Protein AF-A0A6B1I2Y1-F1 (afdb_monomer)

Structure (mmCIF, N/CA/C/O backbone):
data_AF-A0A6B1I2Y1-F1
#
_entry.id   AF-A0A6B1I2Y1-F1
#
loop_
_atom_site.group_PDB
_atom_site.id
_atom_site.type_symbol
_atom_site.label_atom_id
_atom_site.label_alt_id
_atom_site.label_comp_id
_atom_site.label_asym_id
_atom_site.label_entity_id
_atom_site.label_seq_id
_atom_site.pdbx_PDB_ins_code
_atom_site.Cartn_x
_atom_site.Cartn_y
_atom_site.Cartn_z
_atom_site.occupancy
_atom_site.B_iso_or_equiv
_atom_site.auth_seq_id
_atom_site.auth_comp_id
_atom_site.auth_asym_id
_atom_site.auth_atom_id
_atom_site.pdbx_PDB_model_num
ATOM 1 N N . MET A 1 1 ? -3.501 -15.400 37.937 1.00 49.47 1 MET A N 1
ATOM 2 C CA . MET A 1 1 ? -2.733 -14.184 37.595 1.00 49.47 1 MET A CA 1
ATOM 3 C C . MET A 1 1 ? -2.580 -14.179 36.087 1.00 49.47 1 MET A C 1
ATOM 5 O O . MET A 1 1 ? -1.888 -15.045 35.571 1.00 49.47 1 MET A O 1
ATOM 9 N N . ASN A 1 2 ? -3.294 -13.301 35.384 1.00 53.28 2 ASN A N 1
ATOM 10 C CA . ASN A 1 2 ? -3.251 -13.258 33.923 1.00 53.28 2 ASN A CA 1
ATOM 11 C C . ASN A 1 2 ? -2.002 -12.477 33.517 1.00 53.28 2 ASN A C 1
ATOM 13 O O . ASN A 1 2 ? -1.943 -11.260 33.676 1.00 53.28 2 ASN A O 1
ATOM 17 N N . THR A 1 3 ? -0.976 -13.188 33.061 1.00 65.12 3 THR A N 1
A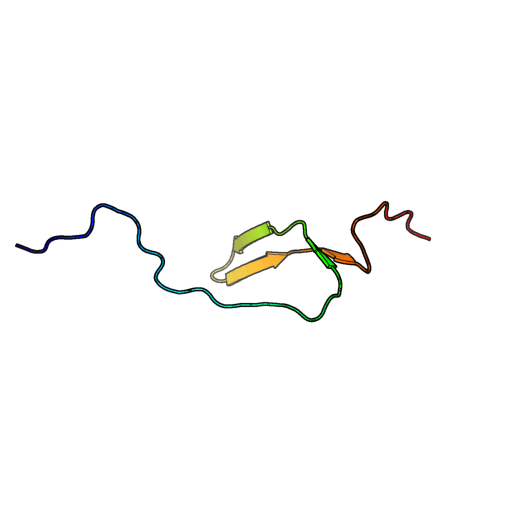TOM 18 C CA . THR A 1 3 ? 0.250 -12.597 32.527 1.00 65.12 3 THR A CA 1
ATOM 19 C C . THR A 1 3 ? -0.051 -12.061 31.134 1.00 65.12 3 THR A C 1
ATOM 21 O O . THR A 1 3 ? 0.095 -12.772 30.141 1.00 65.12 3 THR A O 1
ATOM 24 N N . HIS A 1 4 ? -0.530 -10.822 31.049 1.00 70.69 4 HIS A N 1
ATOM 25 C CA . HIS A 1 4 ? -0.560 -10.137 29.765 1.00 70.69 4 HIS A CA 1
ATOM 26 C C . HIS A 1 4 ? 0.887 -9.938 29.299 1.00 70.69 4 HIS A C 1
ATOM 28 O O . HIS A 1 4 ? 1.690 -9.397 30.066 1.00 70.69 4 HIS A O 1
ATOM 34 N N . PRO A 1 5 ? 1.252 -10.390 28.088 1.00 73.06 5 PRO A N 1
ATOM 35 C CA . PRO A 1 5 ? 2.565 -10.095 27.542 1.00 73.06 5 PRO A CA 1
ATOM 36 C C . PRO A 1 5 ? 2.711 -8.574 27.449 1.00 73.06 5 PRO A C 1
ATOM 38 O O . PRO A 1 5 ? 1.896 -7.896 26.828 1.00 73.06 5 PRO A O 1
ATOM 41 N N . THR A 1 6 ? 3.736 -8.029 28.101 1.00 85.00 6 THR A N 1
ATOM 42 C CA . THR A 1 6 ? 4.061 -6.595 28.054 1.00 85.00 6 THR A CA 1
ATOM 43 C C . THR A 1 6 ? 4.716 -6.199 26.732 1.00 85.00 6 THR A C 1
ATOM 45 O O . THR A 1 6 ? 4.777 -5.019 26.397 1.00 85.00 6 THR A O 1
ATOM 48 N N . THR A 1 7 ? 5.187 -7.181 25.961 1.00 92.25 7 THR A N 1
ATOM 49 C CA . THR A 1 7 ? 5.759 -6.981 24.631 1.00 92.25 7 THR A CA 1
ATOM 50 C C . THR A 1 7 ? 4.669 -7.096 23.565 1.00 92.25 7 THR A C 1
ATOM 52 O O . THR A 1 7 ? 4.007 -8.139 23.507 1.00 92.25 7 THR A O 1
ATOM 55 N N . PRO A 1 8 ? 4.514 -6.093 22.679 1.00 91.38 8 PRO A N 1
ATOM 56 C CA . PRO A 1 8 ? 3.618 -6.189 21.532 1.00 91.38 8 PRO A CA 1
ATOM 57 C C . PRO A 1 8 ? 3.883 -7.465 20.729 1.00 91.38 8 PRO A C 1
ATOM 59 O O . PRO A 1 8 ? 5.033 -7.789 20.433 1.00 91.38 8 PRO A O 1
ATOM 62 N N . GLN A 1 9 ? 2.820 -8.190 20.390 1.00 94.12 9 GLN A N 1
ATOM 63 C CA . GLN A 1 9 ? 2.887 -9.386 19.555 1.00 94.12 9 GLN A CA 1
ATOM 64 C C . GLN A 1 9 ? 2.258 -9.082 18.197 1.00 94.12 9 GLN A C 1
ATOM 66 O O . GLN A 1 9 ? 1.181 -8.486 18.128 1.00 94.12 9 GLN A O 1
ATOM 71 N N . ILE A 1 10 ? 2.908 -9.516 17.118 1.00 93.94 10 ILE A N 1
ATOM 72 C CA . ILE A 1 10 ? 2.281 -9.537 15.796 1.00 93.94 10 ILE A CA 1
ATOM 73 C C . ILE A 1 10 ? 1.252 -10.668 15.807 1.00 93.94 10 ILE A C 1
ATOM 75 O O . ILE A 1 10 ? 1.612 -11.827 15.989 1.00 93.94 10 ILE A O 1
ATOM 79 N N . LEU A 1 11 ? -0.023 -10.330 15.627 1.00 95.12 11 LEU A N 1
ATOM 80 C CA . LEU A 1 11 ? -1.111 -11.314 15.627 1.00 95.12 11 LEU A CA 1
ATOM 81 C C . LEU A 1 11 ? -1.288 -11.980 14.258 1.00 95.12 11 LEU A C 1
ATOM 83 O O . LEU A 1 11 ? -1.591 -13.166 14.177 1.00 95.12 11 LEU A O 1
ATOM 87 N N . SER A 1 12 ? -1.102 -11.213 13.183 1.00 95.44 12 SER A N 1
ATOM 88 C CA . SER A 1 12 ? -1.279 -11.672 11.807 1.00 95.44 12 SER A CA 1
ATOM 89 C C . SER A 1 12 ? -0.578 -10.738 10.827 1.00 95.44 12 SER A C 1
ATOM 91 O O . SER A 1 12 ? -0.430 -9.544 11.089 1.00 95.44 12 SER A O 1
ATOM 93 N N . VAL A 1 13 ? -0.207 -11.277 9.668 1.00 95.56 13 VAL A N 1
ATOM 94 C CA . VAL A 1 13 ? 0.253 -10.514 8.505 1.00 95.56 13 VAL A CA 1
ATOM 95 C C . VAL A 1 13 ? -0.489 -11.053 7.292 1.00 95.56 13 VAL A C 1
ATOM 97 O O . VAL A 1 13 ? -0.478 -12.257 7.049 1.00 95.56 13 VAL A O 1
ATOM 100 N N . GLU A 1 14 ? -1.125 -10.166 6.536 1.00 95.06 14 GLU A N 1
ATOM 101 C CA . GLU A 1 14 ? -1.822 -10.507 5.300 1.00 95.06 14 GLU A CA 1
ATOM 102 C C . GLU A 1 14 ? -1.293 -9.633 4.166 1.00 95.06 14 GLU A C 1
ATOM 104 O O . GLU A 1 14 ? -1.095 -8.425 4.321 1.00 95.06 14 GLU A O 1
ATOM 109 N N . LYS A 1 15 ? -1.052 -10.252 3.012 1.00 95.12 15 LYS A N 1
ATOM 110 C CA . LYS A 1 15 ? -0.685 -9.536 1.798 1.00 95.12 15 LYS A CA 1
ATOM 111 C C . LYS A 1 15 ? -1.959 -9.028 1.124 1.00 95.12 15 LYS A C 1
ATOM 113 O O . LYS A 1 15 ? -2.770 -9.825 0.672 1.00 95.12 15 LYS A O 1
ATOM 118 N N . ILE A 1 16 ? -2.083 -7.711 1.000 1.00 94.75 16 ILE A N 1
ATOM 119 C CA . ILE A 1 16 ? -3.259 -7.066 0.393 1.00 94.75 16 ILE A CA 1
ATOM 120 C C . ILE A 1 16 ? -3.094 -6.760 -1.104 1.00 94.75 16 ILE A C 1
ATOM 122 O O . ILE A 1 16 ? -4.085 -6.487 -1.779 1.00 94.75 16 ILE A O 1
ATOM 126 N N . TRP A 1 17 ? -1.862 -6.787 -1.631 1.00 95.62 17 TRP A N 1
ATOM 127 C CA . TRP A 1 17 ? -1.579 -6.504 -3.041 1.00 95.62 17 TRP A CA 1
ATOM 128 C C . TRP A 1 17 ? -0.198 -7.008 -3.494 1.00 95.62 17 TRP A C 1
ATOM 130 O O . TRP A 1 17 ? 0.782 -6.857 -2.764 1.00 95.62 17 TRP A O 1
ATOM 140 N N . ASP A 1 18 ? -0.114 -7.571 -4.705 1.00 94.81 18 ASP A N 1
ATOM 141 C CA . ASP A 1 18 ? 1.138 -7.960 -5.384 1.00 94.81 18 ASP A CA 1
ATOM 142 C C . ASP A 1 18 ? 1.036 -8.029 -6.919 1.00 94.81 18 ASP A C 1
ATOM 144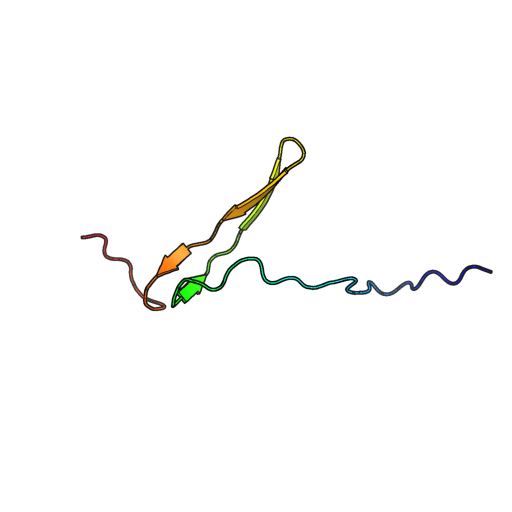 O O . ASP A 1 18 ? 1.814 -8.727 -7.568 1.00 94.81 18 ASP A O 1
ATOM 148 N N . ARG A 1 19 ? 0.079 -7.316 -7.522 1.00 95.25 19 ARG A N 1
ATOM 149 C CA . ARG A 1 19 ? -0.139 -7.384 -8.978 1.00 95.25 19 ARG A CA 1
ATOM 150 C C . ARG A 1 19 ? 0.811 -6.489 -9.775 1.00 95.25 19 ARG A C 1
ATOM 152 O O . ARG A 1 19 ? 1.104 -6.804 -10.926 1.00 95.25 19 ARG A O 1
ATOM 159 N N . GLY A 1 20 ? 1.280 -5.396 -9.174 1.00 92.00 20 GLY A N 1
ATOM 160 C CA . GLY A 1 20 ? 2.215 -4.461 -9.789 1.00 92.00 20 GLY A CA 1
ATOM 161 C C . GLY A 1 20 ? 3.682 -4.916 -9.685 1.00 92.00 20 GLY A C 1
ATOM 162 O O . GLY A 1 20 ? 4.069 -5.455 -8.644 1.00 92.00 20 GLY A O 1
ATOM 163 N N . PRO A 1 21 ? 4.513 -4.668 -10.717 1.00 93.19 21 PRO A N 1
ATOM 164 C CA . PRO A 1 21 ? 5.947 -4.991 -10.725 1.00 93.19 21 PRO A CA 1
ATOM 165 C C . PRO A 1 21 ? 6.758 -4.177 -9.706 1.00 93.19 21 PRO A C 1
ATOM 167 O O . PRO A 1 21 ? 7.739 -4.677 -9.155 1.00 93.19 21 PRO A O 1
ATOM 170 N N . HIS A 1 22 ? 6.32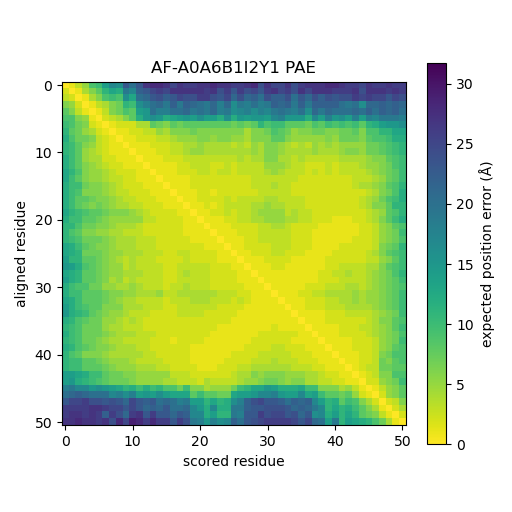0 -2.953 -9.401 1.00 93.56 22 HIS A N 1
ATOM 171 C CA . HIS A 1 22 ? 6.830 -2.138 -8.305 1.00 93.56 22 HIS A CA 1
ATOM 172 C C . HIS A 1 22 ? 5.672 -1.443 -7.578 1.00 93.56 22 HIS A C 1
ATOM 174 O O . HIS A 1 22 ? 4.936 -0.676 -8.192 1.00 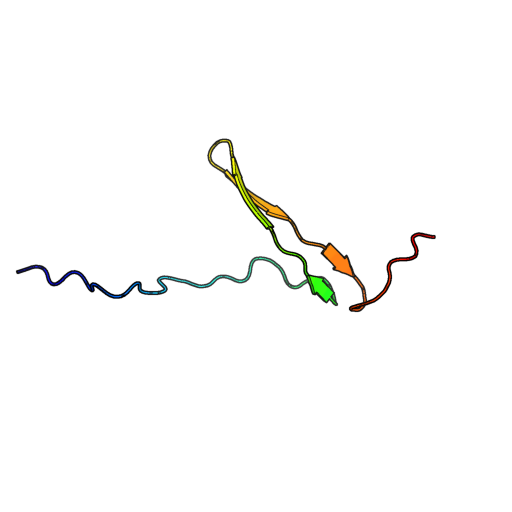93.56 22 HIS A O 1
ATOM 180 N N . ASN A 1 23 ? 5.536 -1.686 -6.268 1.00 94.94 23 ASN A N 1
ATOM 181 C CA . ASN A 1 23 ? 4.517 -1.076 -5.407 1.00 94.94 23 ASN A CA 1
ATOM 182 C C . ASN A 1 23 ? 5.214 -0.344 -4.252 1.00 94.94 23 ASN A C 1
ATOM 184 O O . ASN A 1 23 ? 5.939 -0.981 -3.486 1.00 94.94 23 ASN A O 1
ATOM 188 N N . ALA A 1 24 ? 5.031 0.971 -4.120 1.00 93.88 24 ALA A N 1
ATOM 189 C CA . ALA A 1 24 ? 5.759 1.778 -3.134 1.00 93.88 24 ALA A CA 1
ATOM 190 C C . ALA A 1 24 ? 4.959 2.987 -2.624 1.00 93.88 24 ALA A C 1
ATOM 192 O O . ALA A 1 24 ? 3.879 3.295 -3.125 1.00 93.88 24 ALA A O 1
ATOM 193 N N . PHE A 1 25 ? 5.533 3.698 -1.645 1.00 94.00 25 PHE A N 1
ATOM 194 C CA . PHE A 1 25 ? 4.964 4.915 -1.047 1.00 94.00 25 PHE A CA 1
ATOM 195 C C . PHE A 1 25 ? 3.590 4.681 -0.401 1.00 94.00 25 PHE A C 1
ATOM 197 O O . PHE A 1 25 ? 2.634 5.405 -0.671 1.00 94.00 25 PHE A O 1
ATOM 204 N N . THR A 1 26 ? 3.504 3.636 0.425 1.00 95.62 26 THR A N 1
ATOM 205 C CA . THR A 1 26 ? 2.281 3.251 1.132 1.00 95.62 26 THR A CA 1
ATOM 206 C C . THR A 1 26 ? 1.886 4.282 2.184 1.00 95.62 26 THR A C 1
ATOM 208 O O . THR A 1 26 ? 2.714 4.685 3.000 1.00 95.62 26 THR A O 1
ATOM 211 N N . ASP A 1 27 ? 0.604 4.623 2.213 1.00 97.44 27 ASP A N 1
ATOM 212 C CA . ASP A 1 2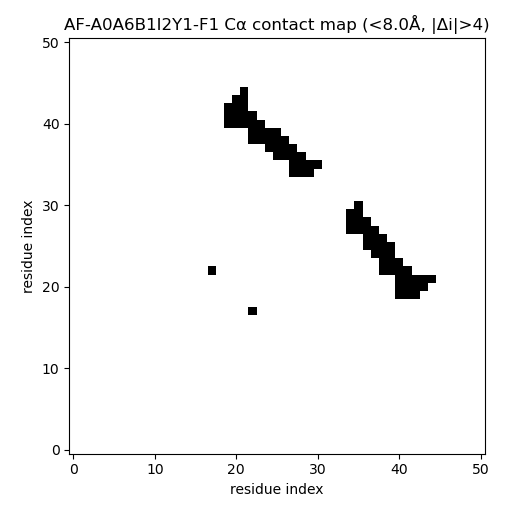7 ? -0.056 5.313 3.318 1.00 97.44 27 ASP A CA 1
ATOM 213 C C . ASP A 1 27 ? -1.303 4.520 3.740 1.00 97.44 27 ASP A C 1
ATOM 215 O O . ASP A 1 27 ? -1.919 3.822 2.926 1.00 97.44 27 ASP A O 1
ATOM 219 N N . LEU A 1 28 ? -1.652 4.594 5.023 1.00 96.94 28 LEU A N 1
ATOM 220 C CA . LEU A 1 28 ? -2.771 3.871 5.615 1.00 96.94 28 LEU A CA 1
ATOM 221 C C . LEU A 1 28 ? -3.514 4.777 6.593 1.00 96.94 28 LEU A C 1
ATOM 223 O O . LEU A 1 28 ? -3.014 5.095 7.672 1.00 96.94 28 LEU A O 1
ATOM 227 N N . ILE A 1 29 ? -4.753 5.122 6.249 1.00 97.62 29 ILE A N 1
ATOM 228 C CA . ILE A 1 29 ? -5.611 5.948 7.099 1.00 97.62 29 ILE A CA 1
ATOM 229 C C . ILE A 1 29 ? -6.882 5.208 7.508 1.00 97.62 29 ILE A C 1
ATOM 231 O O . ILE A 1 29 ? -7.408 4.348 6.794 1.00 97.62 29 ILE A O 1
ATOM 235 N N . ARG A 1 30 ? -7.414 5.585 8.670 1.00 97.88 30 ARG A N 1
ATOM 236 C CA . ARG A 1 30 ? -8.709 5.126 9.177 1.00 97.88 30 ARG A CA 1
ATOM 237 C C . ARG A 1 30 ? -9.731 6.246 9.000 1.00 97.88 30 ARG A C 1
ATOM 239 O O . ARG A 1 30 ? -9.575 7.308 9.592 1.00 97.88 30 ARG A O 1
ATOM 246 N N . PHE A 1 31 ? -10.787 6.016 8.221 1.00 98.19 31 PHE A N 1
ATOM 247 C CA . PHE A 1 31 ? -11.846 7.008 8.006 1.00 98.19 31 PHE A CA 1
ATOM 248 C C . PHE A 1 31 ? -13.211 6.346 7.796 1.00 98.19 31 PHE A C 1
ATOM 250 O O . PHE A 1 31 ? -13.308 5.355 7.072 1.00 98.19 31 PHE A O 1
ATOM 257 N N . ALA A 1 32 ? -14.256 6.903 8.425 1.00 97.88 32 ALA A N 1
ATOM 258 C CA . ALA A 1 32 ? -15.653 6.458 8.315 1.00 97.88 32 ALA A CA 1
ATOM 259 C C . ALA A 1 32 ? -15.837 4.937 8.477 1.00 97.88 32 ALA A C 1
ATOM 261 O O . ALA A 1 32 ? -16.401 4.256 7.624 1.00 97.88 32 ALA A O 1
ATOM 262 N N . ASP A 1 33 ? -15.285 4.401 9.563 1.00 97.88 33 ASP A N 1
ATOM 263 C CA . ASP A 1 33 ? -15.292 2.973 9.872 1.00 97.88 33 ASP A CA 1
ATOM 264 C C . ASP A 1 33 ? -14.711 2.054 8.764 1.00 97.88 33 ASP A C 1
ATOM 266 O O . ASP A 1 33 ? -14.887 0.844 8.779 1.00 97.88 33 ASP A O 1
ATOM 270 N N . ARG A 1 34 ? -13.830 2.594 7.903 1.00 97.50 34 ARG A N 1
ATOM 271 C CA . ARG A 1 34 ? -12.992 1.817 6.970 1.00 97.50 34 ARG A CA 1
ATOM 272 C C . ARG A 1 34 ? -11.490 2.104 7.096 1.00 97.50 34 ARG A C 1
ATOM 274 O O . ARG A 1 34 ? -11.087 3.132 7.650 1.00 97.50 34 ARG A O 1
ATOM 281 N N . TRP A 1 35 ? -10.676 1.166 6.616 1.00 96.56 35 TRP A N 1
ATOM 282 C CA . TRP A 1 35 ? -9.249 1.357 6.350 1.00 96.56 35 TRP A CA 1
ATOM 283 C C . TRP A 1 35 ? -9.066 1.706 4.876 1.00 96.56 35 TRP A C 1
ATOM 285 O O . TRP A 1 35 ? -9.641 1.046 4.012 1.00 96.56 35 TRP A O 1
ATOM 295 N N . TRP A 1 36 ? -8.261 2.726 4.603 1.00 96.62 36 TRP A N 1
ATOM 296 C CA . TRP A 1 36 ? -7.902 3.154 3.258 1.00 96.62 36 TRP A CA 1
ATOM 297 C C . TRP A 1 36 ? -6.396 3.028 3.107 1.00 96.62 36 TRP A C 1
ATOM 299 O O . TRP A 1 36 ? -5.650 3.709 3.807 1.00 96.62 36 TRP A O 1
ATOM 309 N N . CYS A 1 37 ? -5.972 2.136 2.219 1.00 96.94 37 CYS A N 1
ATOM 310 C CA . CYS A 1 37 ? -4.578 1.963 1.841 1.00 96.94 37 CYS A CA 1
ATOM 311 C C . CYS A 1 37 ? -4.365 2.618 0.477 1.00 96.94 37 CYS A C 1
ATOM 313 O O . CYS A 1 37 ? -5.099 2.320 -0.467 1.00 96.94 37 CYS A O 1
ATOM 315 N N . THR A 1 38 ? -3.372 3.495 0.369 1.00 96.50 38 THR A N 1
ATOM 316 C CA . THR A 1 3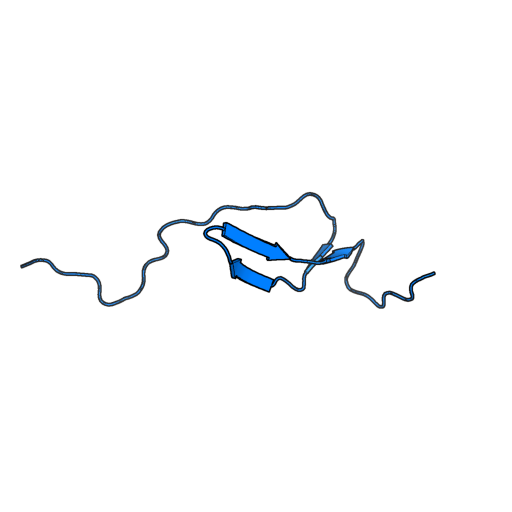8 ? -2.947 4.086 -0.904 1.00 96.50 38 THR A CA 1
ATOM 317 C C . THR A 1 38 ? -1.480 3.788 -1.136 1.00 96.50 38 THR A C 1
ATOM 319 O O . THR A 1 38 ? -0.688 3.838 -0.202 1.00 96.50 38 THR A O 1
ATOM 322 N N . PHE A 1 39 ? -1.111 3.497 -2.376 1.00 95.88 39 PHE A N 1
ATOM 323 C CA . PHE A 1 39 ? 0.266 3.258 -2.799 1.00 95.88 39 PHE A CA 1
ATOM 324 C C . PHE A 1 39 ? 0.393 3.582 -4.292 1.00 95.88 39 PHE A C 1
ATOM 326 O O . PHE A 1 39 ? -0.607 3.805 -4.978 1.00 95.88 39 PHE A O 1
ATOM 333 N N . ARG A 1 40 ? 1.625 3.638 -4.798 1.00 93.62 40 ARG A N 1
ATOM 334 C CA . ARG A 1 40 ? 1.926 3.831 -6.220 1.00 93.62 40 ARG A CA 1
ATOM 335 C C . ARG A 1 40 ? 2.332 2.509 -6.850 1.00 93.62 40 ARG A C 1
ATOM 337 O O . ARG A 1 40 ? 3.165 1.811 -6.276 1.00 93.62 40 ARG A O 1
ATOM 344 N N . GLU A 1 41 ? 1.801 2.232 -8.036 1.00 94.38 41 GLU A N 1
ATOM 345 C CA . GLU A 1 41 ? 2.275 1.164 -8.920 1.00 94.38 41 GLU A CA 1
ATOM 346 C C . GLU A 1 41 ? 3.135 1.749 -10.044 1.00 94.38 41 GLU A C 1
ATOM 348 O O . GLU A 1 41 ? 2.789 2.779 -10.627 1.00 94.38 41 GLU A O 1
ATOM 353 N N . ALA A 1 42 ? 4.250 1.094 -10.356 1.00 90.81 42 ALA A N 1
ATOM 35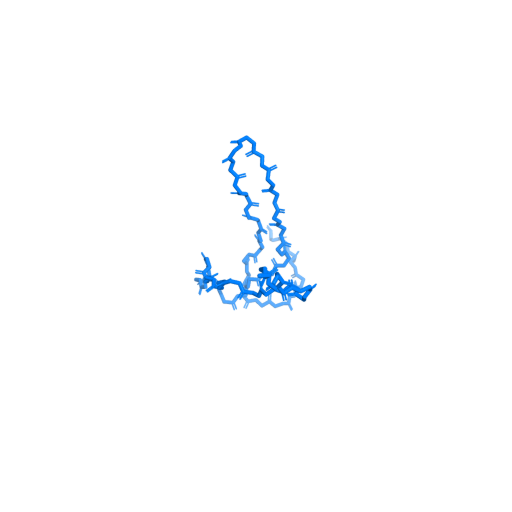4 C CA . ALA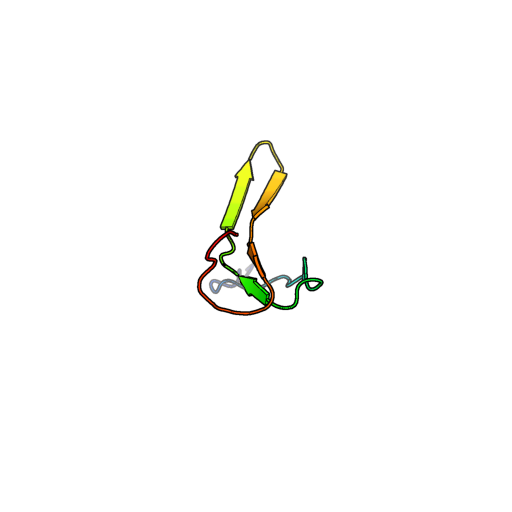 A 1 42 ? 5.154 1.459 -11.443 1.00 90.81 42 ALA A CA 1
ATOM 355 C C . ALA A 1 42 ? 5.867 0.219 -12.004 1.00 90.81 42 ALA A C 1
ATOM 357 O O . ALA A 1 42 ? 5.744 -0.876 -11.455 1.00 90.81 42 ALA A O 1
ATOM 358 N N . GLN A 1 43 ? 6.622 0.397 -13.093 1.00 91.50 43 GLN A N 1
ATOM 359 C CA . GLN A 1 43 ? 7.498 -0.655 -13.623 1.00 91.50 43 GLN A CA 1
ATOM 360 C C . GLN A 1 43 ? 8.812 -0.795 -12.857 1.00 91.50 43 GLN A C 1
ATOM 362 O O . GLN A 1 43 ? 9.333 -1.900 -12.734 1.00 91.50 43 GLN A O 1
ATOM 367 N N . ASP A 1 44 ? 9.338 0.303 -12.321 1.00 88.06 44 ASP A N 1
ATOM 368 C CA . ASP A 1 44 ? 10.591 0.324 -11.572 1.00 88.06 44 ASP A CA 1
ATOM 369 C C . ASP A 1 44 ? 10.589 1.467 -10.538 1.00 88.06 44 ASP A C 1
ATOM 371 O O . ASP A 1 44 ? 9.628 2.241 -10.442 1.00 88.06 44 ASP A O 1
ATOM 375 N N . HIS A 1 45 ? 11.659 1.543 -9.742 1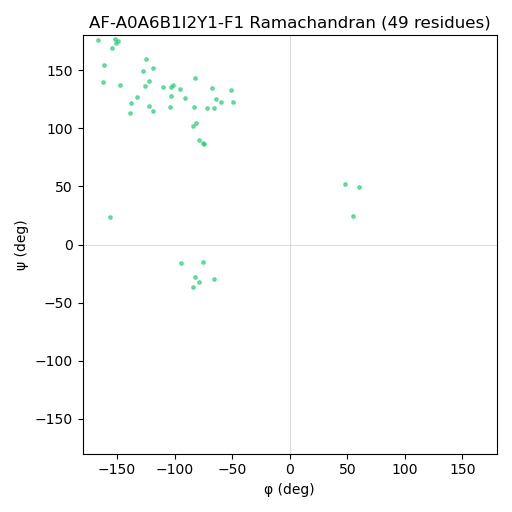.00 87.94 45 HIS A N 1
ATOM 376 C CA . HIS A 1 45 ? 11.955 2.709 -8.918 1.00 87.94 45 HIS A CA 1
ATOM 377 C C . HIS A 1 45 ? 12.694 3.777 -9.743 1.00 87.94 45 HIS A C 1
ATOM 379 O O . HIS A 1 45 ? 13.910 3.691 -9.921 1.00 87.94 45 HIS A O 1
ATOM 385 N N . GLY A 1 46 ? 11.990 4.823 -10.178 1.00 82.44 46 GLY A N 1
ATOM 386 C CA . GLY A 1 46 ? 12.592 5.822 -11.058 1.00 82.44 46 GLY A CA 1
ATOM 387 C C . GLY A 1 46 ? 11.784 7.112 -11.216 1.00 82.44 46 GLY A C 1
ATOM 388 O O . GLY A 1 46 ? 10.683 7.247 -10.671 1.00 82.44 46 GLY A O 1
ATOM 389 N N . PRO A 1 47 ? 12.333 8.103 -11.942 1.00 74.06 47 PRO A N 1
ATOM 390 C CA . PRO A 1 47 ? 11.644 9.357 -12.205 1.00 74.06 47 PRO A CA 1
ATOM 391 C C . PRO A 1 47 ? 10.404 9.117 -13.074 1.00 74.06 47 PRO A C 1
ATOM 393 O O . PRO A 1 47 ? 10.496 8.725 -14.234 1.00 74.06 47 PRO A O 1
ATOM 396 N N . SER A 1 48 ? 9.230 9.430 -12.529 1.00 62.47 48 SER A N 1
ATOM 397 C CA . SER A 1 48 ? 8.015 9.619 -13.320 1.00 62.47 48 SER A CA 1
ATOM 398 C C . SER A 1 48 ? 8.112 10.963 -14.042 1.00 62.47 48 SER A C 1
ATOM 400 O O . SER A 1 48 ? 7.624 11.974 -13.536 1.00 62.47 48 SER A O 1
ATOM 402 N N . ILE A 1 49 ? 8.722 10.998 -15.225 1.00 61.75 49 ILE A N 1
ATOM 403 C CA . ILE A 1 49 ? 8.442 12.080 -16.172 1.00 61.75 49 ILE A CA 1
ATOM 404 C C . ILE A 1 49 ? 7.115 11.694 -16.817 1.00 61.75 49 ILE A C 1
ATOM 406 O O . ILE A 1 49 ? 7.097 10.901 -17.753 1.00 61.75 49 ILE A O 1
ATOM 410 N N . GLY A 1 50 ? 6.001 12.140 -16.226 1.00 55.94 50 GLY A N 1
ATOM 411 C CA . GLY A 1 50 ? 4.688 11.956 -16.843 1.00 55.94 50 GLY A CA 1
ATOM 412 C C . GLY A 1 50 ? 4.772 12.427 -18.292 1.00 55.94 50 GLY A C 1
ATOM 413 O O . GLY A 1 50 ? 5.235 13.541 -18.532 1.00 55.94 50 GLY A O 1
ATOM 414 N N . THR A 1 51 ? 4.444 11.546 -19.235 1.00 52.09 51 THR A N 1
ATOM 415 C CA . THR A 1 51 ? 4.352 11.905 -20.655 1.00 52.09 51 THR A CA 1
ATOM 416 C C . THR A 1 51 ? 3.191 12.849 -20.885 1.00 52.09 51 THR A C 1
ATOM 418 O O . THR A 1 51 ? 2.111 12.548 -20.323 1.00 52.09 51 THR A O 1
#

Radius of gyration: 17.5 Å; Cα contacts (8 Å, |Δi|>4): 40; chains: 1; bounding box: 28×26×58 Å

Mean predicted aligned error: 7.09 Å

Solvent-accessible surface area (backbone atoms only — not comparable to full-atom values): 3822 Å² total; per-residue (Å²): 133,89,82,72,76,88,63,91,73,89,87,79,87,81,88,89,79,80,89,54,83,24,75,45,80,73,47,79,50,80,55,93,99,39,80,48,75,47,65,45,73,40,83,61,96,70,87,81,74,80,128

Secondary structure (DSSP, 8-state):
-----SS------------SSEEEEEEEEEETTEEEEEEEEESSSS-----

Foldseek 3Di:
DDPDPPDDDDPDDDDPDDPACDWDDWDWDDDPNDIDIDIDGDNDPDDPPPD

Sequence (51 aa):
MNTHPTTPQILSVEKIWDRGPHNAFTDLIRFADRWWCTFREAQDHGPSIGT

pLDDT: mean 87.87, std 13.76, range [49.47, 98.19]